Protein AF-A0A7Z9YW75-F1 (afdb_monomer_lite)

Foldseek 3Di:
DFPCVVLLVLLLFLCLQADFPPPDDPVVPPDDAGTDRQLGPDPVSNLVVSCVVVVDDVVVPPNSVVRVVSRVVSSVVSSVVQVVCRVVVNHDRDGDQDPQLVVCCCAQPDPNHVPVPDDDRGDPCVPPVDCVVPDPD

Secondary structure (DSSP, 8-state):
--S-HHHHHHHHHHHHHHSEE--S--TTSS-----EE-S-S-HHHHHHHHHHHH---TTSHHHHHHHHHHHHHHHHHHHHHHHHHHHTT------PPPHHHHHHHHHHSSTT-SS------S-GGGT----TTTS--

Radius of gyration: 17.63 Å; chains: 1; bounding box: 37×50×40 Å

pLDDT: mean 87.57, std 8.38, range [57.75, 97.12]

Sequence (137 aa):
MSKNPKKLIGELYRWHKVTSLPNIDLSLLANKVTSTVSGSVLCHVIIAKWLKKSGNRLKDSPQTLQRCSQTAASVAKKTVELLSAELENTFKTQYPFSVKTKSCFICHAGASSMKSNSTGKMNCITCHTDLSGVHAK

Structure (mmCIF, N/CA/C/O backbone):
data_AF-A0A7Z9YW75-F1
#
_entry.id   AF-A0A7Z9YW75-F1
#
loop_
_atom_site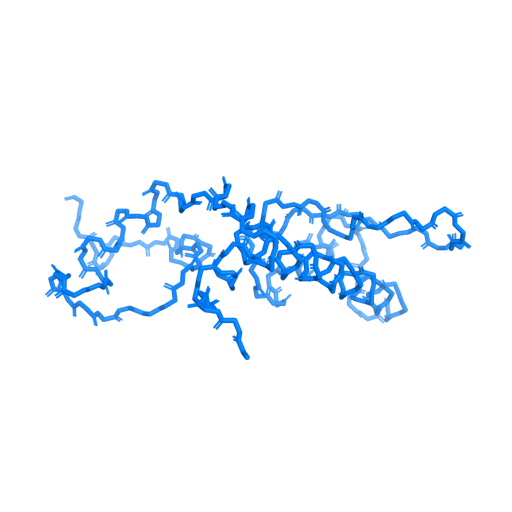.group_PDB
_atom_site.id
_atom_site.type_symbol
_atom_site.label_atom_id
_atom_site.label_alt_id
_atom_site.label_comp_id
_atom_site.label_asym_id
_atom_site.label_entity_id
_atom_site.label_seq_id
_atom_site.pdbx_PDB_ins_code
_atom_site.Cartn_x
_atom_site.Cartn_y
_atom_site.Cartn_z
_atom_site.occupancy
_atom_site.B_iso_or_equiv
_atom_site.auth_seq_id
_atom_site.auth_comp_id
_atom_site.auth_asym_id
_atom_site.auth_atom_id
_atom_site.pdbx_PDB_model_num
ATOM 1 N N . MET A 1 1 ? -6.205 5.603 21.259 1.00 67.38 1 MET A N 1
ATOM 2 C CA . MET A 1 1 ? -5.528 4.821 20.192 1.00 67.38 1 MET A CA 1
ATOM 3 C C . MET A 1 1 ? -6.471 3.727 19.700 1.00 67.38 1 MET A C 1
ATOM 5 O O . MET A 1 1 ? -7.299 3.287 20.488 1.00 67.38 1 MET A O 1
ATOM 9 N N . SER A 1 2 ? -6.373 3.329 18.424 1.00 83.50 2 SER A N 1
ATOM 10 C CA . SER A 1 2 ? -7.177 2.246 17.820 1.00 83.50 2 SER A CA 1
ATOM 11 C C . SER A 1 2 ? -7.141 0.964 18.660 1.0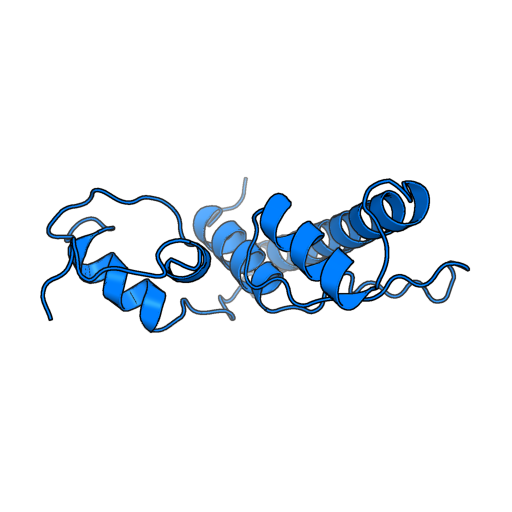0 83.50 2 SER A C 1
ATOM 13 O O . SER A 1 2 ? -6.092 0.624 19.214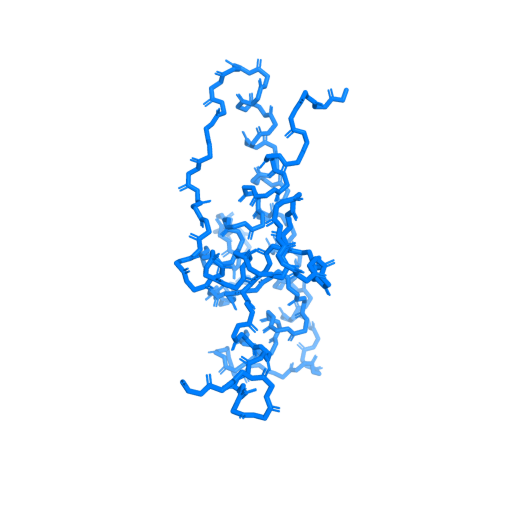 1.00 83.50 2 SER A O 1
ATOM 15 N N . LYS A 1 3 ? -8.262 0.232 18.724 1.00 86.06 3 LYS A N 1
ATOM 16 C CA . LYS A 1 3 ? -8.337 -1.074 19.404 1.00 86.06 3 LYS A CA 1
ATOM 17 C C . LYS A 1 3 ? -7.734 -2.197 18.549 1.00 86.06 3 LYS A C 1
ATOM 19 O O . LYS A 1 3 ? -7.286 -3.205 19.088 1.00 86.06 3 LYS A O 1
ATOM 24 N N . ASN A 1 4 ? -7.675 -2.034 17.223 1.00 88.31 4 ASN A N 1
ATOM 25 C CA . ASN A 1 4 ? -7.156 -3.028 16.281 1.00 88.31 4 ASN A CA 1
ATOM 26 C C . ASN A 1 4 ? -6.134 -2.453 15.270 1.00 88.31 4 ASN A C 1
ATOM 28 O O . ASN A 1 4 ? -6.259 -2.703 14.062 1.00 88.31 4 ASN A O 1
ATOM 32 N N . PRO A 1 5 ? -5.047 -1.784 15.705 1.00 91.25 5 PRO A N 1
ATOM 33 C CA . PRO A 1 5 ? -4.139 -1.068 14.801 1.00 91.25 5 PRO A CA 1
ATOM 34 C C . PRO A 1 5 ? -3.512 -1.987 13.741 1.00 91.25 5 PRO A C 1
ATOM 36 O O . PRO A 1 5 ? -3.410 -1.632 12.569 1.00 91.25 5 PRO A O 1
ATOM 39 N N . LYS A 1 6 ? -3.171 -3.231 14.110 1.00 90.56 6 LYS A N 1
ATOM 40 C CA . LYS A 1 6 ? -2.607 -4.225 13.178 1.00 90.56 6 LYS A CA 1
ATOM 41 C C . LYS A 1 6 ? -3.572 -4.602 12.045 1.00 90.56 6 LYS A C 1
ATOM 43 O O . LYS A 1 6 ? -3.110 -4.926 10.948 1.00 90.56 6 LYS A O 1
ATOM 48 N N . LYS A 1 7 ? -4.887 -4.611 12.302 1.00 91.81 7 LYS A N 1
ATOM 49 C CA . LYS A 1 7 ? -5.901 -4.933 11.284 1.00 91.81 7 LYS A CA 1
ATOM 50 C C . LYS A 1 7 ? -6.102 -3.750 10.341 1.00 91.81 7 LYS A C 1
ATOM 52 O O . LYS A 1 7 ? -6.067 -3.971 9.135 1.00 91.81 7 LYS A O 1
ATOM 57 N N . LEU A 1 8 ? -6.198 -2.529 10.873 1.00 94.69 8 LEU A N 1
ATOM 58 C CA . LEU A 1 8 ? -6.324 -1.302 10.076 1.00 94.69 8 LEU A CA 1
ATOM 59 C C . LEU A 1 8 ? -5.122 -1.088 9.149 1.00 94.69 8 LEU A C 1
ATOM 61 O O . LEU A 1 8 ? -5.298 -0.915 7.947 1.00 94.69 8 LEU A O 1
ATOM 65 N N . ILE A 1 9 ? -3.897 -1.192 9.678 1.00 93.31 9 ILE A N 1
ATOM 66 C CA . ILE A 1 9 ? -2.665 -1.072 8.878 1.00 93.31 9 ILE A CA 1
ATOM 67 C C . ILE A 1 9 ? -2.635 -2.142 7.782 1.00 93.31 9 ILE A C 1
ATOM 69 O O . ILE A 1 9 ? -2.329 -1.860 6.624 1.00 93.31 9 ILE A O 1
ATOM 73 N N . GLY A 1 10 ? -2.981 -3.385 8.138 1.00 92.00 10 GLY A N 1
ATOM 74 C CA . GLY A 1 10 ? -3.048 -4.483 7.179 1.00 92.00 10 GLY A CA 1
ATOM 75 C C . GLY A 1 10 ? -4.060 -4.226 6.062 1.00 92.00 10 GLY A C 1
ATOM 76 O O . GLY A 1 10 ? -3.768 -4.517 4.904 1.00 92.00 10 GLY A O 1
ATOM 77 N N . GLU A 1 11 ? -5.221 -3.674 6.402 1.00 94.88 11 GLU A N 1
ATOM 78 C CA . GLU A 1 11 ? -6.270 -3.319 5.451 1.00 94.88 11 GLU A CA 1
ATOM 79 C C . GLU A 1 11 ? -5.830 -2.199 4.508 1.00 94.88 11 GLU A C 1
ATOM 81 O O . GLU A 1 11 ? -5.886 -2.374 3.292 1.00 94.88 11 GLU A O 1
ATOM 86 N N . LEU A 1 12 ? -5.293 -1.103 5.055 1.00 95.50 12 LEU A N 1
ATOM 87 C CA . LEU A 1 12 ? -4.772 0.028 4.286 1.00 95.50 12 LEU A CA 1
ATOM 88 C C . LEU A 1 12 ? -3.698 -0.422 3.288 1.00 95.50 12 LEU A C 1
ATOM 90 O O . LEU A 1 12 ? -3.741 -0.068 2.112 1.00 95.50 12 LEU A O 1
ATOM 94 N N . TYR A 1 13 ? -2.750 -1.251 3.730 1.00 93.69 13 TYR A N 1
ATOM 95 C CA . TYR A 1 13 ? -1.670 -1.737 2.870 1.00 93.69 13 TYR A CA 1
ATOM 96 C C . TYR A 1 13 ? -2.181 -2.675 1.780 1.00 93.69 13 TYR A C 1
ATOM 98 O O . TYR A 1 13 ? -1.644 -2.696 0.673 1.00 93.69 13 TYR A O 1
ATOM 106 N N . ARG A 1 14 ? -3.204 -3.485 2.067 1.00 92.00 14 ARG A N 1
ATOM 107 C CA . ARG A 1 14 ? -3.784 -4.381 1.063 1.00 92.00 14 ARG A CA 1
ATOM 108 C C . ARG A 1 14 ? -4.622 -3.617 0.045 1.00 92.00 14 ARG A C 1
ATOM 110 O O . ARG A 1 14 ? -4.408 -3.842 -1.144 1.00 92.00 14 ARG A O 1
ATOM 117 N N . TRP A 1 15 ? -5.427 -2.655 0.489 1.00 95.06 15 TRP A N 1
ATOM 118 C CA . TRP A 1 15 ? -6.114 -1.691 -0.369 1.00 95.06 15 TRP A CA 1
ATOM 119 C C . TRP A 1 15 ? -5.136 -0.951 -1.294 1.00 95.06 15 TRP A C 1
ATOM 121 O O . TRP A 1 15 ? -5.322 -0.949 -2.510 1.00 95.06 15 TRP A O 1
ATOM 131 N N . HIS A 1 16 ? -4.046 -0.398 -0.747 1.00 94.94 16 HIS A N 1
ATOM 132 C CA . HIS A 1 16 ? -3.063 0.379 -1.511 1.00 94.94 16 HIS A CA 1
ATOM 133 C C . HIS A 1 16 ? -2.437 -0.435 -2.654 1.00 94.94 16 HIS A C 1
ATOM 135 O O . HIS A 1 16 ? -2.174 0.089 -3.733 1.00 94.94 16 HIS A O 1
ATOM 141 N N . LYS A 1 17 ? -2.176 -1.730 -2.439 1.00 92.12 17 LYS A N 1
ATOM 142 C CA . LYS A 1 17 ? -1.551 -2.593 -3.456 1.00 92.12 17 LYS A CA 1
ATOM 143 C C . LYS A 1 17 ? -2.445 -2.832 -4.671 1.00 92.12 17 LYS A C 1
ATOM 145 O O . LYS A 1 17 ? -1.908 -3.014 -5.761 1.00 92.12 17 LYS A O 1
ATOM 150 N N . VAL A 1 18 ? -3.761 -2.908 -4.474 1.00 92.25 18 VAL A N 1
ATOM 151 C CA . VAL A 1 18 ? -4.719 -3.332 -5.513 1.00 92.25 18 VAL A CA 1
ATOM 152 C C . VAL A 1 18 ? -5.499 -2.171 -6.123 1.00 92.25 18 VAL A C 1
ATOM 154 O O . VAL A 1 18 ? -6.069 -2.318 -7.198 1.00 92.25 18 VAL A O 1
ATOM 157 N N . THR A 1 19 ? -5.502 -1.015 -5.465 1.00 95.31 19 THR A N 1
ATOM 158 C CA . THR A 1 19 ? -6.212 0.178 -5.932 1.00 95.31 19 THR A CA 1
ATOM 159 C C . THR A 1 19 ? -5.379 0.934 -6.962 1.00 95.31 19 THR A C 1
ATOM 161 O O . THR A 1 19 ? -4.161 1.062 -6.829 1.00 95.31 19 THR A O 1
ATOM 164 N N . SER A 1 20 ? -6.035 1.453 -8.000 1.00 95.44 20 SER A N 1
ATOM 165 C CA . SER A 1 20 ? -5.401 2.364 -8.956 1.00 95.44 20 SER A CA 1
ATOM 166 C C . SER A 1 20 ? -5.247 3.736 -8.303 1.00 95.44 20 SER A C 1
ATOM 168 O O . SER A 1 20 ? -6.247 4.405 -8.076 1.00 95.44 20 SER A O 1
ATOM 170 N N . LEU A 1 21 ? -4.018 4.138 -7.965 1.00 94.69 21 LEU A N 1
ATOM 171 C CA . LEU A 1 21 ? -3.735 5.383 -7.239 1.00 94.69 21 LEU A CA 1
ATOM 172 C C . LEU A 1 21 ? -2.943 6.385 -8.096 1.00 94.69 21 LEU A C 1
ATOM 174 O O . LEU A 1 21 ? -2.086 5.945 -8.875 1.00 94.69 21 LEU A O 1
ATOM 178 N N . PRO A 1 22 ? -3.152 7.708 -7.923 1.00 93.19 22 PRO A N 1
ATOM 179 C CA . PRO A 1 22 ? -4.107 8.348 -6.998 1.00 93.19 22 PRO A CA 1
ATOM 180 C C . PRO A 1 22 ? -5.578 8.154 -7.418 1.00 93.19 22 PRO A C 1
ATOM 182 O O . PRO A 1 22 ? -5.855 7.997 -8.605 1.00 93.19 22 PRO A O 1
ATOM 185 N N . ASN A 1 23 ? -6.508 8.127 -6.455 1.00 91.69 23 ASN A N 1
ATOM 186 C CA . ASN A 1 23 ? -7.949 7.898 -6.688 1.00 91.69 23 ASN A CA 1
ATOM 187 C C . ASN A 1 23 ? -8.851 8.947 -6.017 1.00 91.69 23 ASN A C 1
ATOM 189 O O . ASN A 1 23 ? -9.985 8.663 -5.632 1.00 91.69 23 ASN A O 1
ATOM 193 N N . ILE A 1 24 ? -8.321 10.149 -5.845 1.00 85.62 24 ILE A N 1
ATOM 194 C CA . ILE A 1 24 ? -9.072 11.301 -5.362 1.00 85.62 24 ILE A CA 1
ATOM 195 C C . ILE A 1 24 ? -9.651 12.064 -6.549 1.00 85.62 24 ILE A C 1
ATOM 197 O O . ILE A 1 24 ? -9.011 12.159 -7.598 1.00 85.62 24 ILE A O 1
ATOM 201 N N . ASP A 1 25 ? -10.866 12.582 -6.379 1.00 77.38 25 ASP A N 1
ATOM 202 C CA . ASP A 1 25 ? -11.443 13.502 -7.349 1.00 77.38 25 ASP A CA 1
ATOM 203 C C . ASP A 1 25 ? -10.660 14.812 -7.289 1.00 77.38 25 ASP A C 1
ATOM 205 O O . ASP A 1 25 ? -10.556 15.463 -6.250 1.00 77.38 25 ASP A O 1
ATOM 209 N N . LEU A 1 26 ? -10.044 15.134 -8.417 1.00 71.12 26 LEU A N 1
ATOM 210 C CA . LEU A 1 26 ? -9.214 16.308 -8.618 1.00 71.12 26 LEU A CA 1
ATOM 211 C C . LEU A 1 26 ? -9.664 17.044 -9.871 1.00 71.12 26 LEU A C 1
ATOM 213 O O . LEU A 1 26 ? -8.850 17.668 -10.540 1.00 71.12 26 LEU A O 1
ATOM 217 N N . SER A 1 27 ? -10.948 16.947 -10.215 1.00 66.31 27 SER A N 1
ATOM 218 C CA . SER A 1 27 ? -11.568 17.715 -11.298 1.00 66.31 27 SER A CA 1
ATOM 219 C C . SER A 1 27 ? -11.269 19.218 -11.205 1.00 66.31 27 SER A C 1
ATOM 221 O O . SER A 1 27 ? -11.179 19.882 -12.232 1.00 66.31 27 SER A O 1
ATOM 223 N N . LEU A 1 28 ? -11.019 19.724 -9.993 1.00 66.00 28 LEU A N 1
ATOM 224 C CA . LEU A 1 28 ? -10.603 21.101 -9.714 1.00 66.00 28 LEU A CA 1
ATOM 225 C C . LEU A 1 28 ? -9.101 21.382 -9.933 1.00 66.00 28 LEU A C 1
ATOM 227 O O . LEU A 1 28 ? -8.697 22.541 -9.944 1.00 66.00 28 LEU A O 1
ATOM 231 N N . LEU A 1 29 ? -8.252 20.360 -10.093 1.00 68.56 29 LEU A N 1
ATOM 232 C CA . LEU A 1 29 ? -6.827 20.530 -10.385 1.00 68.56 29 LEU A CA 1
ATOM 233 C C . LEU A 1 29 ? -6.580 20.436 -11.893 1.00 68.56 29 LEU A C 1
ATOM 235 O O . LEU A 1 29 ? -6.901 19.435 -12.530 1.00 68.56 29 LEU A O 1
ATOM 239 N N . ALA A 1 30 ? -5.915 21.450 -12.448 1.00 64.69 30 ALA A N 1
ATOM 240 C CA . ALA A 1 30 ? -5.597 21.528 -13.876 1.00 64.69 30 ALA A CA 1
ATOM 241 C C . ALA A 1 30 ? -4.756 20.339 -14.386 1.00 64.69 30 ALA A C 1
ATOM 243 O O . ALA A 1 30 ? -4.891 19.905 -15.528 1.00 64.69 30 ALA A O 1
ATOM 244 N N . ASN A 1 31 ? -3.906 19.775 -13.525 1.00 68.31 31 ASN A N 1
ATOM 245 C CA . ASN A 1 31 ? -2.936 18.758 -13.909 1.00 68.31 31 ASN A CA 1
ATOM 246 C C . ASN A 1 31 ? -3.411 17.362 -13.487 1.00 68.31 31 ASN A C 1
ATOM 248 O O . ASN A 1 31 ? -3.298 16.971 -12.322 1.00 6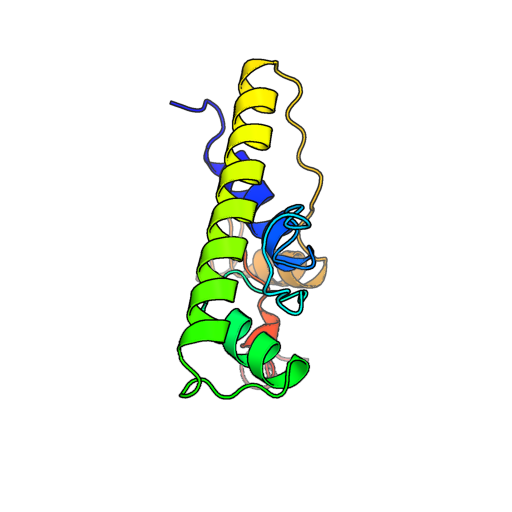8.31 31 ASN A O 1
ATOM 252 N N . LYS A 1 32 ? -3.915 16.580 -14.444 1.00 74.00 32 LYS A N 1
ATOM 253 C CA . LYS A 1 32 ? -4.271 15.174 -14.215 1.00 74.00 32 LYS A CA 1
ATOM 254 C C . LYS A 1 32 ? -3.014 14.305 -14.195 1.00 74.00 32 LYS A C 1
ATOM 256 O O . LYS A 1 32 ? -2.127 14.451 -15.030 1.00 74.00 32 LYS A O 1
ATOM 261 N N . VAL A 1 33 ? -2.954 13.370 -13.252 1.00 85.81 33 VAL A N 1
ATOM 262 C CA . VAL A 1 33 ? -1.863 12.398 -13.128 1.00 85.81 33 VAL A CA 1
ATOM 263 C C . VAL A 1 33 ? -2.387 11.011 -13.481 1.00 85.81 33 VAL A C 1
ATOM 265 O O . VAL A 1 33 ? -3.455 10.609 -13.027 1.00 85.81 33 VAL A O 1
ATOM 268 N N . THR A 1 34 ? -1.612 10.244 -14.247 1.00 88.56 34 THR A N 1
ATOM 269 C CA . THR A 1 34 ? -1.941 8.850 -14.566 1.00 88.56 34 THR A CA 1
ATOM 270 C C . THR A 1 34 ? -1.994 7.989 -13.305 1.00 88.56 34 THR A C 1
ATOM 272 O O . THR A 1 34 ? -0.985 7.839 -12.612 1.00 88.56 34 THR A O 1
ATOM 275 N N . SER A 1 35 ? -3.138 7.355 -13.043 1.00 91.44 35 SER A N 1
ATOM 276 C CA . SER A 1 35 ? -3.288 6.405 -1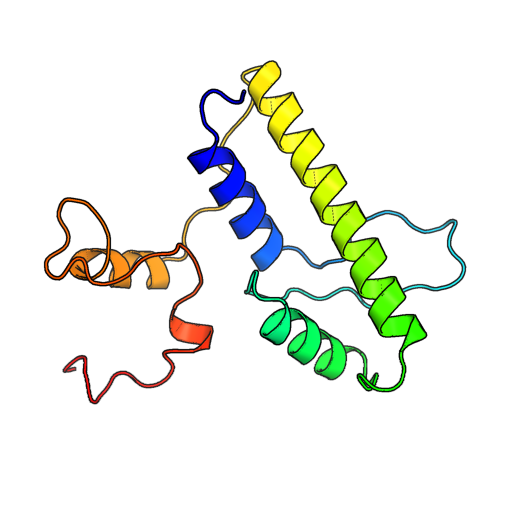1.937 1.00 91.44 35 SER A CA 1
ATOM 277 C C . SER A 1 35 ? -2.783 5.008 -12.299 1.00 91.44 35 SER A C 1
ATOM 279 O O . SER A 1 35 ? -2.901 4.532 -13.438 1.00 91.44 35 SER A O 1
ATOM 281 N N . THR A 1 36 ? -2.211 4.317 -11.314 1.00 94.50 36 THR A N 1
ATOM 282 C CA . THR A 1 36 ? -1.602 2.994 -11.504 1.00 94.50 36 THR A CA 1
ATOM 283 C C . THR A 1 36 ? -1.842 2.079 -10.316 1.00 94.50 36 THR A C 1
ATOM 285 O O . THR A 1 36 ? -1.721 2.511 -9.171 1.00 94.50 36 THR A O 1
ATOM 288 N N . VAL A 1 37 ? -2.092 0.797 -10.588 1.00 94.81 37 VAL A N 1
ATOM 289 C CA . VAL A 1 37 ? -2.060 -0.266 -9.576 1.00 94.81 37 VAL A CA 1
ATOM 290 C C . VAL A 1 37 ? -0.606 -0.690 -9.375 1.00 94.81 37 VAL A C 1
ATOM 292 O O . VAL A 1 37 ? 0.049 -1.158 -10.308 1.00 94.81 37 VAL A O 1
ATOM 295 N N . SER A 1 38 ? -0.071 -0.518 -8.167 1.00 90.12 38 SER A N 1
ATOM 296 C CA . SER A 1 38 ? 1.351 -0.768 -7.901 1.00 90.12 38 SER A CA 1
ATOM 297 C C . SER A 1 38 ? 1.666 -2.225 -7.560 1.00 90.12 38 SER A C 1
ATOM 299 O O . SER A 1 38 ? 2.792 -2.682 -7.770 1.00 90.12 38 SER A O 1
ATOM 301 N N . GLY A 1 39 ? 0.721 -2.972 -6.983 1.00 90.69 39 GLY A N 1
ATOM 302 C CA . GLY A 1 39 ? 0.968 -4.302 -6.413 1.00 90.69 39 GLY A CA 1
ATOM 303 C C . GLY A 1 39 ? 1.948 -4.313 -5.227 1.00 90.69 39 GLY A C 1
ATOM 304 O O . GLY A 1 39 ? 2.322 -5.384 -4.753 1.00 90.69 39 GLY A O 1
ATOM 305 N N . SER A 1 40 ? 2.381 -3.142 -4.748 1.00 91.81 40 SER A N 1
ATOM 306 C CA . SER A 1 40 ? 3.362 -2.975 -3.672 1.00 91.81 40 SER A CA 1
ATOM 307 C C . SER A 1 40 ? 3.073 -1.715 -2.852 1.00 91.81 40 SER A C 1
ATOM 309 O O . SER A 1 40 ? 2.512 -0.747 -3.362 1.00 91.81 40 SER A O 1
ATOM 311 N N . VAL A 1 41 ? 3.475 -1.726 -1.583 1.00 92.19 41 VAL A N 1
ATOM 312 C CA . VAL A 1 41 ? 3.485 -0.534 -0.714 1.00 92.19 41 VAL A CA 1
ATOM 313 C C . VAL A 1 41 ? 4.848 0.166 -0.706 1.00 92.19 41 VAL A C 1
ATOM 315 O O . VAL A 1 41 ? 4.994 1.228 -0.115 1.00 92.19 41 VAL A O 1
ATOM 318 N N . LEU A 1 42 ? 5.853 -0.413 -1.369 1.00 93.50 42 LEU A N 1
ATOM 319 C CA . LEU A 1 42 ? 7.206 0.133 -1.413 1.00 93.50 42 LEU A CA 1
ATOM 320 C C . LEU A 1 42 ? 7.320 1.210 -2.492 1.00 93.50 42 LEU A C 1
ATOM 322 O O . LEU A 1 42 ? 7.055 0.942 -3.668 1.00 93.50 42 LEU A O 1
ATOM 326 N N . CYS A 1 43 ? 7.764 2.407 -2.097 1.00 92.94 43 CYS A N 1
ATOM 327 C CA . CYS A 1 43 ? 7.857 3.576 -2.976 1.00 92.94 43 CYS A CA 1
ATOM 328 C C . CYS A 1 43 ? 8.681 3.298 -4.245 1.00 92.94 43 CYS A C 1
ATOM 330 O O . CYS A 1 43 ? 8.235 3.620 -5.344 1.00 92.94 43 CYS A O 1
ATOM 332 N N . HIS A 1 44 ? 9.815 2.599 -4.120 1.00 91.88 44 HIS A N 1
ATOM 333 C CA . HIS A 1 44 ? 10.668 2.266 -5.266 1.00 91.88 44 HIS A CA 1
ATOM 334 C C . HIS A 1 44 ? 9.926 1.446 -6.345 1.00 91.88 44 HIS A C 1
ATOM 336 O O . HIS A 1 44 ? 10.041 1.748 -7.530 1.00 91.88 44 HIS A O 1
ATOM 342 N N . VAL A 1 45 ? 9.100 0.459 -5.957 1.00 93.44 45 VAL A N 1
ATOM 343 C CA . VAL A 1 45 ? 8.293 -0.340 -6.904 1.00 93.44 45 VAL A CA 1
ATOM 344 C C . VAL A 1 45 ? 7.167 0.501 -7.495 1.00 93.44 45 VAL A C 1
ATOM 346 O O . VAL A 1 45 ? 6.890 0.417 -8.691 1.00 93.44 45 VAL A O 1
ATOM 349 N N . ILE A 1 46 ? 6.497 1.286 -6.647 1.00 93.81 46 ILE A N 1
ATOM 350 C CA . ILE A 1 46 ? 5.359 2.121 -7.036 1.00 93.81 46 ILE A CA 1
ATOM 351 C C . ILE A 1 46 ? 5.783 3.120 -8.117 1.00 93.81 46 ILE A C 1
ATOM 353 O O . ILE A 1 46 ? 5.158 3.174 -9.175 1.00 93.81 46 ILE A O 1
ATOM 357 N N . ILE A 1 47 ? 6.854 3.877 -7.870 1.00 92.81 47 ILE A N 1
ATOM 358 C CA . ILE A 1 47 ? 7.340 4.907 -8.790 1.00 92.81 47 ILE A CA 1
ATOM 359 C C . ILE A 1 47 ? 7.879 4.285 -10.074 1.00 92.81 47 ILE A C 1
ATOM 361 O O . ILE A 1 47 ? 7.511 4.744 -11.149 1.00 92.81 47 ILE A O 1
ATOM 365 N N . ALA A 1 48 ? 8.654 3.199 -9.998 1.00 92.50 48 ALA A N 1
ATOM 366 C CA . ALA A 1 48 ? 9.155 2.524 -11.196 1.00 92.50 48 ALA A CA 1
ATOM 367 C C . ALA A 1 48 ? 8.017 2.061 -12.127 1.00 92.50 48 ALA A C 1
ATOM 369 O O . ALA A 1 48 ? 8.064 2.288 -13.337 1.00 92.50 48 ALA A O 1
ATOM 370 N N . LYS A 1 49 ? 6.955 1.461 -11.570 1.00 93.50 49 LYS A N 1
ATOM 371 C CA . LYS A 1 49 ? 5.774 1.054 -12.350 1.00 93.50 49 LYS A CA 1
ATOM 372 C C . LYS A 1 49 ? 5.007 2.245 -12.908 1.00 93.50 49 LYS A C 1
ATOM 374 O O . LYS A 1 49 ? 4.528 2.177 -14.039 1.00 93.50 49 LYS A O 1
ATOM 379 N N . TRP A 1 50 ? 4.889 3.315 -12.126 1.00 94.12 50 TRP A N 1
ATOM 380 C CA . TRP A 1 50 ? 4.228 4.531 -12.571 1.00 94.12 50 TRP A CA 1
ATOM 381 C C . TRP A 1 50 ? 4.968 5.175 -13.743 1.00 94.12 50 TRP A C 1
ATOM 383 O O . TRP A 1 50 ? 4.339 5.404 -14.767 1.00 94.12 50 TRP A O 1
ATOM 393 N N . LEU A 1 51 ? 6.286 5.374 -13.635 1.00 92.81 51 LEU A N 1
ATOM 394 C CA . LEU A 1 51 ? 7.129 5.922 -14.705 1.00 92.81 51 LEU A CA 1
ATOM 395 C C . LEU A 1 51 ? 7.021 5.083 -15.984 1.00 92.81 51 LEU A C 1
ATOM 397 O O . LEU A 1 51 ? 6.799 5.623 -17.064 1.00 92.81 51 LEU A O 1
ATOM 401 N N . LYS A 1 52 ? 7.077 3.748 -15.859 1.00 92.56 52 LYS A N 1
ATOM 402 C CA . LYS A 1 52 ? 6.900 2.837 -17.000 1.00 92.56 52 LYS A CA 1
ATOM 403 C C . LYS A 1 52 ? 5.541 3.014 -17.689 1.00 92.56 52 LYS A C 1
ATOM 405 O O . LYS A 1 52 ? 5.473 2.913 -18.908 1.00 92.56 52 LYS A O 1
ATOM 410 N N . LYS A 1 53 ? 4.463 3.238 -16.930 1.00 91.94 53 LYS A N 1
ATOM 411 C CA . LYS A 1 53 ? 3.107 3.394 -17.484 1.00 91.94 53 LYS A CA 1
ATOM 412 C C . LYS A 1 53 ? 2.824 4.811 -17.993 1.00 91.94 53 LYS A C 1
ATOM 414 O O . LYS A 1 53 ? 2.060 4.958 -18.938 1.00 91.94 53 LYS A O 1
ATOM 419 N N . SER A 1 54 ? 3.376 5.841 -17.359 1.00 89.44 54 SER A N 1
ATOM 420 C CA . SER A 1 54 ? 3.130 7.239 -17.727 1.00 89.44 54 SER A CA 1
ATOM 421 C C . SER A 1 54 ? 4.035 7.738 -18.852 1.00 89.44 54 SER A C 1
ATOM 423 O O . SER A 1 54 ? 3.697 8.730 -19.482 1.00 89.44 54 SER A O 1
ATOM 425 N N . GLY A 1 55 ? 5.177 7.082 -19.091 1.00 88.62 55 GLY A N 1
ATOM 426 C CA . GLY A 1 55 ? 6.204 7.560 -20.022 1.00 88.62 55 GLY A CA 1
ATOM 427 C C . GLY A 1 55 ? 7.053 8.710 -19.464 1.00 88.62 55 GLY A C 1
ATOM 428 O O . GLY A 1 55 ? 7.998 9.143 -20.120 1.00 88.62 55 GLY A O 1
ATOM 429 N N . ASN A 1 56 ? 6.757 9.175 -18.245 1.00 86.94 56 ASN A N 1
ATOM 430 C CA . ASN A 1 56 ? 7.520 10.221 -17.572 1.00 86.94 56 ASN A CA 1
ATOM 431 C C . ASN A 1 56 ? 8.886 9.700 -17.115 1.00 86.94 56 ASN A C 1
ATOM 433 O O . ASN A 1 56 ? 9.063 8.506 -16.847 1.00 86.94 56 ASN A O 1
ATOM 437 N N . ARG A 1 57 ? 9.851 10.606 -16.943 1.00 85.69 57 ARG A N 1
ATOM 438 C CA . ARG A 1 57 ? 11.142 10.290 -16.325 1.00 85.69 57 ARG A CA 1
ATOM 439 C C . ARG A 1 57 ? 11.186 10.851 -14.912 1.00 85.69 57 ARG A C 1
ATOM 441 O O . ARG A 1 57 ? 10.592 11.875 -14.613 1.00 85.69 57 ARG A O 1
ATOM 448 N N . LEU A 1 58 ? 11.945 10.198 -14.031 1.00 81.06 58 LEU A N 1
ATOM 449 C CA . LEU A 1 58 ? 12.078 10.648 -12.639 1.00 81.06 58 LEU A CA 1
ATOM 450 C C . LEU A 1 58 ? 12.648 12.076 -12.538 1.00 81.06 58 LEU A C 1
ATOM 452 O O . LEU A 1 58 ? 12.285 12.829 -11.641 1.00 81.06 58 LEU A O 1
ATOM 456 N N . LYS A 1 59 ? 13.520 12.433 -13.489 1.00 71.06 59 LYS A N 1
ATOM 457 C CA . LYS A 1 59 ? 14.116 13.765 -13.643 1.00 71.06 59 LYS A CA 1
ATOM 458 C C . LYS A 1 59 ? 13.109 14.854 -14.050 1.00 71.06 59 LYS A C 1
ATOM 460 O O . LYS A 1 59 ? 13.388 16.026 -13.823 1.00 71.06 59 LYS A O 1
ATOM 465 N N . ASP A 1 60 ? 11.923 14.476 -14.530 1.00 61.03 60 ASP A N 1
ATOM 466 C CA . ASP A 1 60 ? 10.799 15.380 -14.803 1.00 61.03 60 ASP A CA 1
ATOM 467 C C . ASP A 1 60 ? 10.005 15.583 -13.491 1.00 61.03 60 ASP A C 1
ATOM 469 O O . ASP A 1 60 ? 8.927 15.029 -13.251 1.00 61.03 60 ASP A O 1
ATOM 473 N N . SER A 1 61 ? 10.649 16.303 -12.567 1.00 68.12 61 SER A N 1
ATOM 474 C CA . SER A 1 61 ? 10.333 16.377 -11.130 1.00 68.12 61 SER A CA 1
ATOM 475 C C . SER A 1 61 ? 8.887 16.785 -10.763 1.00 68.12 61 SER A C 1
ATOM 477 O O . SER A 1 61 ? 8.326 16.169 -9.844 1.00 68.12 61 SER A O 1
ATOM 479 N N . PRO A 1 62 ? 8.227 17.741 -11.454 1.00 83.25 62 PRO A N 1
ATOM 480 C CA . PRO A 1 62 ? 6.932 18.262 -11.011 1.00 83.25 62 PRO A CA 1
ATOM 481 C C . PRO A 1 62 ? 5.799 17.233 -11.061 1.00 83.25 62 PRO A C 1
ATOM 483 O O . PRO A 1 62 ? 5.023 17.116 -10.114 1.00 83.25 62 PRO A O 1
ATOM 486 N N . GLN A 1 63 ? 5.718 16.437 -12.128 1.00 84.25 63 GLN A N 1
ATOM 487 C CA . GLN A 1 63 ? 4.652 15.449 -12.318 1.00 84.25 63 GLN A CA 1
ATOM 488 C C . GLN A 1 63 ? 4.793 14.292 -11.326 1.00 84.25 63 GLN A C 1
ATOM 490 O O . GLN A 1 63 ? 3.797 13.799 -10.792 1.00 84.25 63 GLN A O 1
ATOM 495 N N . THR A 1 64 ? 6.032 13.878 -11.043 1.00 87.00 64 THR A N 1
ATOM 496 C CA . THR A 1 64 ? 6.315 12.851 -10.034 1.00 87.00 64 THR A CA 1
ATOM 497 C C . THR A 1 64 ? 5.938 13.343 -8.638 1.00 87.00 64 THR A C 1
ATOM 499 O O . THR A 1 64 ? 5.255 12.628 -7.901 1.00 87.00 64 THR A O 1
ATOM 502 N N . LEU A 1 65 ? 6.333 14.571 -8.280 1.00 87.38 65 LEU A N 1
ATOM 503 C CA . LEU A 1 65 ? 5.986 15.170 -6.993 1.00 87.38 65 LEU A CA 1
ATOM 504 C C . LEU A 1 65 ? 4.470 15.297 -6.843 1.00 87.38 65 LEU A C 1
ATOM 506 O O . LEU A 1 65 ? 3.905 14.838 -5.853 1.00 87.38 65 LEU A O 1
ATOM 510 N N . GLN A 1 66 ? 3.800 15.823 -7.866 1.00 88.06 66 GLN A N 1
ATOM 511 C CA . GLN A 1 66 ? 2.352 15.954 -7.882 1.00 88.06 66 GLN A CA 1
ATOM 512 C C . GLN A 1 66 ? 1.656 14.598 -7.705 1.00 88.06 66 GLN A C 1
ATOM 514 O O . GLN A 1 66 ? 0.751 14.463 -6.880 1.00 88.06 66 GLN A O 1
ATOM 519 N N . ARG A 1 67 ? 2.110 13.561 -8.418 1.00 90.81 67 ARG A N 1
ATOM 520 C CA . ARG A 1 67 ? 1.603 12.193 -8.264 1.00 90.81 67 ARG A CA 1
ATOM 521 C C . ARG A 1 67 ? 1.741 11.682 -6.833 1.00 90.81 67 ARG A C 1
ATOM 523 O O . ARG A 1 67 ? 0.813 11.058 -6.308 1.00 90.81 67 ARG A O 1
ATOM 530 N N . CYS A 1 68 ? 2.896 11.907 -6.209 1.00 91.69 68 CYS A N 1
ATOM 531 C CA . CYS A 1 68 ? 3.151 11.516 -4.826 1.00 91.69 68 CYS A CA 1
ATOM 532 C C . CYS A 1 68 ? 2.222 12.250 -3.857 1.00 91.69 68 CYS A C 1
ATOM 534 O O . CYS A 1 68 ? 1.600 11.590 -3.028 1.00 91.69 68 CYS A O 1
ATOM 536 N N . SER A 1 69 ? 2.042 13.562 -4.020 1.00 90.81 69 SER A N 1
ATOM 537 C CA . SER A 1 69 ? 1.126 14.364 -3.201 1.00 90.81 69 SER A CA 1
ATOM 538 C C . SER A 1 69 ? -0.320 13.874 -3.307 1.00 90.81 69 SER A C 1
ATOM 540 O O . SER A 1 69 ? -0.985 13.656 -2.296 1.00 90.81 69 SER A O 1
ATOM 542 N N . GLN A 1 70 ? -0.800 13.597 -4.521 1.00 91.44 70 GLN A N 1
ATOM 543 C CA . GLN A 1 70 ? -2.153 13.072 -4.734 1.00 91.44 70 GLN A CA 1
ATOM 544 C C . GLN A 1 70 ? -2.325 11.648 -4.177 1.00 91.44 70 GLN A C 1
ATOM 546 O O . GLN A 1 70 ? -3.389 11.285 -3.665 1.00 91.44 70 GLN A 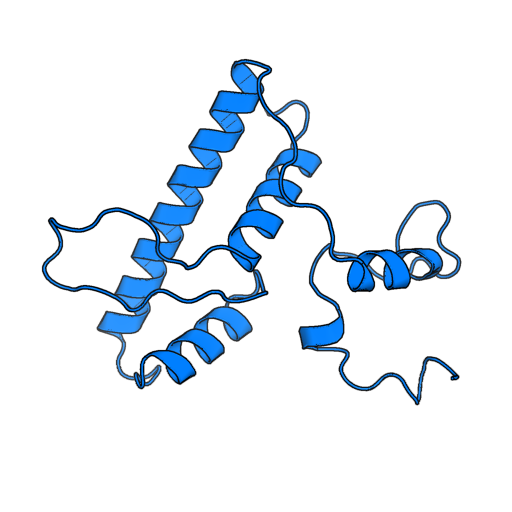O 1
ATOM 551 N N . THR A 1 71 ? -1.272 10.828 -4.245 1.00 93.44 71 THR A N 1
ATOM 552 C CA . THR A 1 71 ? -1.270 9.491 -3.634 1.00 93.44 71 THR A CA 1
ATOM 553 C C . THR A 1 71 ? -1.324 9.599 -2.111 1.00 93.44 71 THR A C 1
ATOM 555 O O . THR A 1 71 ? -2.100 8.882 -1.486 1.00 93.44 71 THR A O 1
ATOM 558 N N . ALA A 1 72 ? -0.564 10.520 -1.511 1.00 94.25 72 ALA A N 1
ATOM 559 C CA . ALA A 1 72 ? -0.594 10.775 -0.073 1.00 94.25 72 ALA A CA 1
ATOM 560 C C . ALA A 1 72 ? -1.994 11.202 0.392 1.00 94.25 72 ALA A C 1
ATOM 562 O O . ALA A 1 72 ? -2.514 10.640 1.352 1.00 94.25 72 ALA A O 1
ATOM 563 N N . ALA A 1 73 ? -2.650 12.103 -0.342 1.00 93.38 73 ALA A N 1
ATOM 564 C CA . ALA A 1 73 ? -4.031 12.497 -0.071 1.00 93.38 73 ALA A CA 1
ATOM 565 C C . ALA A 1 73 ? -5.023 11.321 -0.195 1.00 93.38 73 ALA A C 1
ATOM 567 O O . ALA A 1 73 ? -5.892 11.155 0.661 1.00 93.38 73 ALA A O 1
ATOM 568 N N . SER A 1 74 ? -4.850 10.441 -1.190 1.00 94.94 74 SER A N 1
ATOM 569 C CA . SER A 1 74 ? -5.649 9.209 -1.319 1.00 94.94 74 SER A CA 1
ATOM 570 C C . SER A 1 74 ? -5.493 8.290 -0.097 1.00 94.94 74 SER A C 1
ATOM 572 O O . SER A 1 74 ? -6.472 7.753 0.423 1.00 94.94 74 SER A O 1
ATOM 574 N N . VAL A 1 75 ? -4.259 8.125 0.392 1.00 96.75 75 VAL A N 1
ATOM 575 C CA . VAL A 1 75 ? -3.946 7.307 1.576 1.00 96.75 75 VAL A CA 1
ATOM 576 C C . VAL A 1 75 ? -4.489 7.943 2.854 1.00 96.75 75 VAL A C 1
ATOM 578 O O . VAL A 1 75 ? -5.044 7.230 3.689 1.00 96.75 75 VAL A O 1
ATOM 581 N N . ALA A 1 76 ? -4.379 9.264 3.002 1.00 96.81 76 ALA A N 1
ATOM 582 C CA . ALA A 1 76 ? -4.940 9.999 4.131 1.00 96.81 76 ALA A CA 1
ATOM 583 C C . ALA A 1 76 ? -6.463 9.827 4.196 1.00 96.81 76 ALA A C 1
ATOM 585 O O . ALA A 1 76 ? -6.979 9.392 5.225 1.00 96.81 76 ALA A O 1
ATOM 586 N N . LYS A 1 77 ? -7.165 10.041 3.072 1.00 96.19 77 LYS A N 1
ATOM 587 C CA . LYS A 1 77 ? -8.610 9.797 2.962 1.00 96.19 77 LYS A CA 1
ATOM 588 C C . LYS A 1 77 ? -8.961 8.374 3.394 1.00 96.19 77 LYS A C 1
ATOM 590 O O . LYS A 1 77 ? -9.802 8.189 4.270 1.00 96.19 77 LYS A O 1
ATOM 595 N N . LYS A 1 78 ? -8.279 7.364 2.839 1.00 97.12 78 LYS A N 1
ATOM 596 C CA . LYS A 1 78 ? -8.558 5.966 3.192 1.00 97.12 78 LYS A CA 1
ATOM 597 C C . LYS A 1 78 ? -8.294 5.670 4.667 1.00 97.12 78 LYS A C 1
ATOM 599 O O . LYS A 1 78 ? -9.008 4.881 5.276 1.00 97.12 78 LYS A O 1
ATOM 604 N N . THR A 1 79 ? -7.269 6.286 5.243 1.00 96.88 79 THR A N 1
ATOM 605 C CA . THR A 1 79 ? -6.933 6.117 6.660 1.00 96.88 79 THR A CA 1
ATOM 606 C C . THR A 1 79 ? -8.054 6.653 7.546 1.00 96.88 79 THR A C 1
ATOM 608 O O . THR A 1 79 ? -8.463 5.958 8.472 1.00 96.88 79 THR A O 1
ATOM 611 N N . VAL A 1 80 ? -8.599 7.830 7.222 1.00 96.69 80 VAL A N 1
ATOM 612 C CA . VAL A 1 80 ? -9.764 8.400 7.917 1.00 96.69 80 VAL A CA 1
ATOM 613 C C . VAL A 1 80 ? -10.983 7.488 7.776 1.00 96.69 80 VAL A C 1
ATOM 615 O O . VAL A 1 80 ? -11.567 7.135 8.791 1.00 96.69 80 VAL A O 1
ATOM 618 N N . GLU A 1 81 ? -11.308 7.009 6.568 1.00 96.25 81 GLU A N 1
ATOM 619 C CA . GLU A 1 81 ? -12.420 6.062 6.352 1.00 96.25 81 GLU A CA 1
ATOM 620 C C . GLU A 1 81 ? -12.305 4.810 7.243 1.00 96.25 81 GLU A C 1
ATOM 622 O O . GLU A 1 81 ? -13.285 4.363 7.836 1.00 96.25 81 GLU A O 1
ATOM 627 N N . LEU A 1 82 ? -11.101 4.235 7.351 1.00 97.06 82 LEU A N 1
ATOM 628 C CA . LEU A 1 82 ? -10.857 3.040 8.163 1.00 97.06 82 LEU A CA 1
ATOM 629 C C . LEU A 1 82 ? -10.963 3.322 9.670 1.00 97.06 82 LEU A C 1
ATOM 631 O O . LEU A 1 82 ? -11.474 2.479 10.407 1.00 97.06 82 LEU A O 1
ATOM 635 N N . LEU A 1 83 ? -10.485 4.483 10.127 1.00 96.44 83 LEU A N 1
ATOM 636 C CA . LEU A 1 83 ? -10.582 4.899 11.528 1.00 96.44 83 LEU A CA 1
ATOM 637 C C . LEU A 1 83 ? -12.029 5.208 11.924 1.00 96.44 83 LEU A C 1
ATOM 639 O O . LEU A 1 83 ? -12.475 4.738 12.967 1.00 96.44 83 LEU A O 1
ATOM 643 N N . SER A 1 84 ? -12.773 5.925 11.080 1.00 96.75 84 SER A N 1
ATOM 644 C CA . SER A 1 84 ? -14.202 6.187 11.285 1.00 96.75 84 SER A CA 1
ATOM 645 C C . SER A 1 84 ? -14.998 4.885 11.370 1.00 96.75 84 SER A C 1
ATOM 647 O O . SER A 1 84 ? -15.751 4.693 12.319 1.00 96.75 84 SER A O 1
ATOM 649 N N . ALA A 1 85 ? -14.747 3.932 10.466 1.00 96.38 85 ALA A N 1
ATOM 650 C CA . ALA A 1 85 ? -15.401 2.626 10.519 1.00 96.38 85 ALA A CA 1
ATOM 651 C C . ALA A 1 85 ? -15.066 1.834 11.800 1.00 96.38 85 ALA A C 1
ATOM 653 O O . ALA A 1 85 ? -15.888 1.058 12.286 1.00 96.38 85 ALA A O 1
ATOM 654 N N . GLU A 1 86 ? -13.866 1.994 12.372 1.00 95.62 86 GLU A N 1
ATOM 655 C CA . GLU A 1 86 ? -13.552 1.383 13.669 1.00 95.62 86 GLU A CA 1
ATOM 656 C C . GLU A 1 86 ? -14.338 2.045 14.808 1.00 95.62 86 GLU A C 1
ATOM 658 O O . GLU A 1 86 ? -14.869 1.333 15.659 1.00 95.62 86 GLU A O 1
ATOM 663 N N . LEU A 1 87 ? -14.440 3.379 14.814 1.00 95.50 87 LEU A N 1
ATOM 664 C CA . LEU A 1 87 ? -15.200 4.128 15.823 1.00 95.50 87 LEU A CA 1
ATOM 665 C C . LEU A 1 87 ? -16.691 3.767 15.805 1.00 95.50 87 LEU A C 1
ATOM 667 O O . LEU A 1 87 ? -17.302 3.618 16.860 1.00 95.50 87 LEU A O 1
ATOM 671 N N . GLU A 1 88 ? -17.250 3.557 14.616 1.00 96.44 88 GLU A N 1
ATOM 672 C CA . GLU A 1 88 ? -18.643 3.150 14.409 1.00 96.44 88 GLU A CA 1
ATOM 673 C C . GLU A 1 88 ? -18.873 1.639 14.595 1.00 96.44 88 GLU A C 1
ATOM 675 O O . GLU A 1 88 ? -19.999 1.164 14.481 1.00 96.44 88 GLU A O 1
ATOM 680 N N . ASN A 1 89 ? -17.826 0.858 14.889 1.00 95.19 89 ASN A N 1
ATOM 681 C CA . ASN A 1 89 ? -17.861 -0.610 14.952 1.00 95.19 89 ASN A CA 1
ATOM 682 C C . ASN A 1 89 ? -18.329 -1.289 13.644 1.00 95.19 89 ASN A C 1
ATOM 684 O O . ASN A 1 89 ? -18.779 -2.435 13.651 1.00 95.19 89 ASN A O 1
ATOM 688 N N . THR A 1 90 ? -18.183 -0.612 12.503 1.00 95.88 90 THR A N 1
ATOM 689 C CA . THR A 1 90 ? -18.534 -1.110 11.163 1.00 95.88 90 THR A CA 1
ATOM 690 C C . THR A 1 90 ? -17.325 -1.658 10.396 1.00 95.88 90 THR A C 1
ATOM 692 O O . THR A 1 90 ? -17.485 -2.264 9.332 1.00 95.88 90 THR A O 1
ATOM 695 N N . PHE A 1 91 ? -16.107 -1.493 10.927 1.00 95.19 91 PHE A N 1
ATOM 696 C CA . PHE A 1 91 ? -14.871 -1.948 10.292 1.00 95.19 91 PHE A CA 1
ATOM 697 C C . PHE A 1 91 ? -14.863 -3.462 10.026 1.00 95.19 91 PHE A C 1
ATOM 699 O O . PHE A 1 91 ? -14.970 -4.288 10.934 1.00 95.19 91 PHE A O 1
ATOM 706 N N . LYS A 1 92 ? -14.631 -3.830 8.761 1.00 92.25 92 LYS A N 1
ATOM 707 C CA . LYS A 1 92 ? -14.412 -5.209 8.309 1.00 92.25 92 LYS A CA 1
ATOM 708 C C . LYS A 1 92 ? -13.205 -5.249 7.381 1.00 92.25 92 LYS A C 1
ATOM 710 O O . LYS A 1 92 ? -13.023 -4.355 6.559 1.00 92.25 92 LYS A O 1
ATOM 715 N N . THR A 1 93 ? -12.395 -6.300 7.483 1.00 91.06 93 THR A N 1
ATOM 716 C CA . THR A 1 93 ? -11.310 -6.533 6.522 1.00 91.06 93 THR A CA 1
ATOM 717 C C . THR A 1 93 ? -11.898 -7.012 5.200 1.00 91.06 93 THR A C 1
ATOM 719 O O . THR A 1 93 ? -12.538 -8.062 5.168 1.00 91.06 93 THR A O 1
ATOM 722 N N . GLN A 1 94 ? -11.671 -6.266 4.129 1.00 91.31 94 GLN A N 1
ATOM 723 C CA . GLN A 1 94 ? -12.184 -6.526 2.786 1.00 91.31 94 GLN A CA 1
ATOM 724 C C . GLN A 1 94 ? -11.104 -7.121 1.884 1.00 91.31 94 GLN A C 1
ATOM 726 O O . GLN A 1 94 ? -11.402 -7.945 1.024 1.00 91.31 94 GLN A O 1
ATOM 731 N N . TYR A 1 95 ? -9.839 -6.747 2.090 1.00 86.94 95 TYR A N 1
ATOM 732 C CA . TYR A 1 95 ? -8.746 -7.218 1.246 1.00 86.94 95 TYR A CA 1
ATOM 733 C C . TYR A 1 95 ? -7.999 -8.382 1.912 1.00 86.94 95 TYR A C 1
ATOM 735 O O . TYR A 1 95 ? -7.266 -8.163 2.881 1.00 86.94 95 TYR A O 1
ATOM 743 N N . PRO A 1 96 ? -8.119 -9.629 1.418 1.00 82.44 96 PRO A N 1
ATOM 744 C CA . PRO A 1 96 ? -7.375 -10.758 1.962 1.00 82.44 96 PRO A CA 1
ATOM 745 C C . PRO A 1 96 ? -5.909 -10.750 1.507 1.00 82.44 96 PRO A C 1
ATOM 747 O O . PRO A 1 96 ? -5.502 -10.059 0.572 1.00 82.44 96 PRO A O 1
ATOM 750 N N . PHE A 1 97 ? -5.079 -11.565 2.162 1.00 76.38 97 PHE A N 1
ATOM 751 C CA . PHE A 1 97 ? -3.799 -11.953 1.570 1.00 76.38 97 PHE A CA 1
ATOM 752 C C . PHE A 1 97 ? -4.019 -12.741 0.280 1.00 76.38 97 PHE A C 1
ATOM 754 O O . PHE A 1 97 ? -4.942 -13.554 0.208 1.00 76.38 97 PHE A O 1
ATOM 761 N N . SER A 1 98 ? -3.120 -12.559 -0.690 1.00 78.94 98 SER A N 1
ATOM 762 C CA . SER A 1 98 ? -3.075 -13.432 -1.860 1.00 78.94 98 SER A CA 1
ATOM 763 C C . SER A 1 98 ? -2.784 -14.871 -1.432 1.00 78.94 98 SER A C 1
ATOM 765 O O . SER A 1 98 ? -2.082 -15.109 -0.444 1.00 78.94 98 SER A O 1
ATOM 767 N N . VAL A 1 99 ? -3.297 -15.834 -2.200 1.00 83.62 99 VAL A N 1
ATOM 768 C CA . VAL A 1 99 ? -3.058 -17.268 -1.968 1.00 83.62 99 VAL A CA 1
ATOM 769 C C . VAL A 1 99 ? -1.555 -17.570 -1.918 1.00 83.62 99 VAL A C 1
ATOM 771 O O . VAL A 1 99 ? -1.099 -18.238 -0.996 1.00 83.62 99 VAL A O 1
ATOM 774 N N . LYS A 1 100 ? -0.768 -16.976 -2.826 1.00 83.38 100 LYS A N 1
ATOM 775 C CA . LYS A 1 100 ? 0.696 -17.135 -2.856 1.00 83.38 100 LYS A CA 1
ATOM 776 C C . LYS A 1 100 ? 1.395 -16.598 -1.603 1.00 83.38 100 LYS A C 1
ATOM 778 O O . LYS A 1 100 ? 2.284 -17.246 -1.075 1.00 83.38 100 LYS A O 1
ATOM 783 N N . THR A 1 101 ? 1.009 -15.427 -1.087 1.00 85.88 101 THR A N 1
ATOM 784 C CA . THR A 1 101 ? 1.620 -14.926 0.159 1.00 85.88 101 THR A CA 1
ATOM 785 C C . THR A 1 101 ? 1.245 -15.812 1.346 1.00 85.88 101 THR A C 1
ATOM 787 O O . THR A 1 101 ? 2.085 -16.055 2.209 1.00 85.88 101 THR A O 1
ATOM 790 N N . LYS A 1 102 ? 0.007 -16.331 1.383 1.00 86.81 102 LYS A N 1
ATOM 791 C CA . LYS A 1 102 ? -0.417 -17.268 2.433 1.00 86.81 102 LYS A CA 1
ATOM 792 C C . LYS A 1 102 ? 0.416 -18.550 2.417 1.00 86.81 102 LYS A C 1
ATOM 794 O O . LYS A 1 102 ? 0.825 -18.981 3.488 1.00 86.81 102 LYS A O 1
ATOM 799 N N . SER A 1 103 ? 0.709 -19.120 1.244 1.00 87.69 103 SER A N 1
ATOM 800 C CA . SER A 1 103 ? 1.499 -20.356 1.159 1.00 87.69 103 SER A CA 1
ATOM 801 C C . SER A 1 103 ? 2.927 -20.175 1.677 1.00 87.69 103 SER A C 1
ATOM 803 O O . SER A 1 103 ? 3.422 -21.035 2.395 1.00 87.69 103 SER A O 1
ATOM 805 N N . CYS A 1 104 ? 3.571 -19.032 1.411 1.00 89.12 104 CYS A N 1
ATOM 806 C CA . CYS A 1 104 ? 4.892 -18.739 1.975 1.00 89.12 104 CYS A CA 1
ATOM 807 C C . CYS A 1 104 ? 4.867 -18.687 3.512 1.00 89.12 104 CYS A C 1
ATOM 809 O O . CYS A 1 104 ? 5.811 -19.128 4.168 1.00 89.12 104 CYS A O 1
ATOM 811 N N . PHE A 1 105 ? 3.799 -18.145 4.103 1.00 88.06 105 PHE A N 1
ATOM 812 C CA . PHE A 1 105 ? 3.737 -17.910 5.548 1.00 88.06 105 PHE A CA 1
ATOM 813 C C . PHE A 1 105 ? 3.583 -19.193 6.355 1.00 88.06 105 PHE A C 1
ATOM 815 O O . PHE A 1 105 ? 4.048 -19.219 7.487 1.00 88.06 105 PHE A O 1
ATOM 822 N N . ILE A 1 106 ? 3.056 -20.267 5.758 1.00 87.88 106 ILE A N 1
ATOM 823 C CA . ILE A 1 106 ? 2.969 -21.588 6.401 1.00 87.88 106 ILE A CA 1
ATOM 824 C C . ILE A 1 106 ? 4.318 -21.976 7.030 1.00 87.88 106 ILE A C 1
ATOM 826 O O . ILE A 1 106 ? 4.361 -22.396 8.183 1.00 87.88 106 ILE A O 1
ATOM 830 N N . CYS A 1 107 ? 5.426 -21.747 6.318 1.00 90.50 107 CYS A N 1
ATOM 831 C CA . CYS A 1 107 ? 6.762 -22.065 6.822 1.00 90.50 107 CYS A CA 1
ATOM 832 C C . CYS A 1 107 ? 7.545 -20.837 7.301 1.00 90.50 107 CYS A C 1
ATOM 834 O O . CYS A 1 107 ? 8.342 -20.958 8.227 1.00 90.50 107 CYS A O 1
ATOM 836 N N . HIS A 1 108 ? 7.352 -19.664 6.692 1.00 90.56 108 HIS A N 1
ATOM 837 C CA . HIS A 1 108 ? 8.241 -18.519 6.914 1.00 90.56 108 HIS A CA 1
ATOM 838 C C . HIS A 1 108 ? 7.762 -17.502 7.960 1.00 90.56 108 HIS A C 1
ATOM 840 O O . HIS A 1 108 ? 8.595 -16.734 8.438 1.00 90.56 108 HIS A O 1
ATOM 846 N N . ALA A 1 109 ? 6.471 -17.448 8.313 1.00 87.00 109 ALA A N 1
ATOM 847 C CA . ALA A 1 109 ? 5.959 -16.402 9.203 1.00 87.00 109 ALA A CA 1
ATOM 848 C C . ALA A 1 109 ? 4.745 -16.840 10.037 1.00 87.00 109 ALA A C 1
ATOM 850 O O . ALA A 1 109 ? 3.754 -17.331 9.510 1.00 87.00 109 ALA A O 1
ATOM 851 N N . GLY A 1 110 ? 4.763 -16.539 11.336 1.00 79.19 110 GLY A N 1
ATOM 852 C CA . GLY A 1 110 ? 3.667 -16.837 12.263 1.00 79.19 110 GLY A CA 1
ATOM 853 C C . GLY A 1 110 ? 4.106 -17.756 13.400 1.00 79.19 110 GLY A C 1
ATOM 854 O O . GLY A 1 110 ? 5.148 -18.400 13.316 1.00 79.19 110 GLY A O 1
ATOM 855 N N . ALA A 1 111 ? 3.302 -17.806 14.464 1.00 74.12 111 ALA A N 1
ATOM 856 C CA . ALA A 1 111 ? 3.649 -18.510 15.703 1.00 74.12 111 ALA A CA 1
ATOM 857 C C . ALA A 1 111 ? 3.885 -20.019 15.510 1.00 74.12 111 ALA A C 1
ATOM 859 O O . ALA A 1 111 ? 4.673 -20.608 16.236 1.00 74.12 111 ALA A O 1
ATOM 860 N N . SER A 1 112 ? 3.236 -20.626 14.514 1.00 78.69 112 SER A N 1
ATOM 861 C CA . SER A 1 112 ? 3.358 -22.055 14.189 1.00 78.69 112 SER A CA 1
ATOM 862 C C . SER A 1 112 ? 4.204 -22.312 12.939 1.00 78.69 112 SER A C 1
ATOM 864 O O . SER A 1 112 ? 4.115 -23.384 12.347 1.00 78.69 112 SER A O 1
ATOM 866 N N . SER A 1 113 ? 4.965 -21.318 12.472 1.00 85.38 113 SER A N 1
ATOM 867 C CA . SER A 1 113 ? 5.732 -21.457 11.235 1.00 85.38 113 SER A CA 1
ATOM 868 C C . SER A 1 113 ? 7.023 -22.244 11.462 1.00 85.38 113 SER A C 1
ATOM 870 O O . SER A 1 113 ? 7.717 -22.038 12.453 1.00 85.38 113 SER A O 1
ATOM 872 N N . MET A 1 114 ? 7.356 -23.133 10.523 1.00 82.62 114 MET A N 1
ATOM 873 C CA . MET A 1 114 ? 8.506 -24.041 10.646 1.00 82.62 114 MET A CA 1
ATOM 874 C C . MET A 1 114 ? 9.854 -23.323 10.796 1.00 82.62 114 MET A C 1
ATOM 876 O O . MET A 1 114 ? 10.739 -23.813 11.487 1.00 82.62 114 MET A O 1
ATOM 880 N N . LYS A 1 115 ? 10.036 -22.195 10.099 1.00 87.00 115 LYS A N 1
ATOM 881 C CA . LYS A 1 115 ? 11.298 -21.440 10.058 1.00 87.00 115 LYS A CA 1
ATOM 882 C C . LYS A 1 115 ? 11.212 -20.097 10.772 1.00 87.00 115 LYS A C 1
ATOM 884 O O . LYS A 1 115 ? 12.231 -19.614 11.246 1.00 87.00 115 LYS A O 1
ATOM 889 N N . SER A 1 116 ? 10.033 -19.467 10.786 1.00 86.69 116 SER A N 1
ATOM 890 C CA . SER A 1 116 ? 9.793 -18.146 11.390 1.00 86.69 116 SER A CA 1
ATOM 891 C C . SER A 1 116 ? 10.858 -17.084 11.063 1.00 86.69 116 SER A C 1
ATOM 893 O O . SER A 1 116 ? 11.227 -16.269 11.908 1.00 86.69 116 SER A O 1
ATOM 895 N N . ASN A 1 117 ? 11.365 -17.080 9.830 1.00 89.00 117 ASN A N 1
ATOM 896 C CA . ASN A 1 117 ? 12.490 -16.245 9.405 1.00 89.00 117 ASN A CA 1
ATOM 897 C C . ASN A 1 117 ? 12.085 -15.103 8.457 1.00 89.00 117 ASN A C 1
ATOM 899 O O . ASN A 1 117 ? 12.938 -14.487 7.822 1.00 89.00 117 ASN A O 1
ATOM 903 N N . SER A 1 118 ? 10.788 -14.825 8.332 1.00 87.19 118 SER A N 1
ATOM 904 C CA . SER A 1 118 ? 10.266 -13.722 7.533 1.00 87.19 118 SER A CA 1
ATOM 905 C C . SER A 1 118 ? 9.313 -12.858 8.346 1.00 87.19 118 SER A C 1
ATOM 907 O O . SER A 1 118 ? 8.486 -13.341 9.120 1.00 87.19 118 SER A O 1
ATOM 909 N N . THR A 1 119 ? 9.408 -11.550 8.122 1.00 82.25 119 THR A N 1
ATOM 910 C CA . THR A 1 119 ? 8.459 -10.559 8.620 1.00 82.25 119 THR A CA 1
ATOM 911 C C . THR A 1 119 ? 7.893 -9.746 7.461 1.00 82.25 119 THR A C 1
ATOM 913 O O . THR A 1 119 ? 8.444 -9.699 6.361 1.00 82.25 119 THR A O 1
ATOM 916 N N . GLY A 1 120 ? 6.773 -9.081 7.711 1.00 79.06 120 GLY A N 1
ATOM 917 C CA . GLY A 1 120 ? 6.050 -8.307 6.712 1.00 79.06 120 GLY A CA 1
ATOM 918 C C . GLY A 1 120 ? 4.854 -9.054 6.131 1.00 79.06 120 GLY A C 1
ATOM 919 O O . GLY A 1 120 ? 4.576 -10.203 6.446 1.00 79.06 120 GLY A O 1
ATOM 920 N N . LYS A 1 121 ? 4.057 -8.331 5.339 1.00 77.06 121 LYS A N 1
ATOM 921 C CA . LYS A 1 121 ? 2.759 -8.781 4.792 1.00 77.06 121 LYS A CA 1
ATOM 922 C C . LYS A 1 121 ? 2.605 -8.414 3.305 1.00 77.06 121 LYS A C 1
ATOM 924 O O . LYS A 1 121 ? 1.500 -8.214 2.786 1.00 77.06 121 LYS A O 1
ATOM 929 N N . MET A 1 122 ? 3.742 -8.240 2.634 1.00 85.38 122 MET A N 1
ATOM 930 C CA . MET A 1 122 ? 3.842 -7.822 1.236 1.00 85.38 122 MET A CA 1
ATOM 931 C C . MET A 1 122 ? 3.770 -9.019 0.285 1.00 85.38 122 MET A C 1
ATOM 933 O O . MET A 1 122 ? 3.784 -10.171 0.708 1.00 85.38 122 MET A O 1
ATOM 937 N N . ASN A 1 123 ? 3.646 -8.738 -1.012 1.00 85.69 123 ASN A N 1
ATOM 938 C CA . ASN A 1 123 ? 3.726 -9.780 -2.027 1.00 85.69 123 ASN A CA 1
ATOM 939 C C . ASN A 1 123 ? 5.185 -10.243 -2.183 1.00 85.69 123 ASN A C 1
ATOM 941 O O . ASN A 1 123 ? 6.032 -9.437 -2.566 1.00 85.69 123 ASN A O 1
ATOM 945 N N . CYS A 1 124 ? 5.458 -11.518 -1.904 1.00 87.88 124 CYS A N 1
ATOM 946 C CA . CYS A 1 124 ? 6.804 -12.096 -1.891 1.00 87.88 124 CYS A CA 1
ATOM 947 C C . CYS A 1 124 ? 7.414 -12.137 -3.301 1.00 87.88 124 CYS A C 1
ATOM 949 O O . CYS A 1 124 ? 8.558 -11.738 -3.505 1.00 87.88 124 CYS A O 1
ATOM 951 N N . ILE A 1 125 ? 6.612 -12.534 -4.294 1.00 86.62 125 ILE A N 1
ATOM 952 C CA . ILE A 1 125 ? 7.074 -12.793 -5.668 1.00 86.62 125 ILE A CA 1
ATOM 953 C C . ILE A 1 125 ? 7.381 -11.529 -6.479 1.00 86.62 125 ILE A C 1
ATOM 955 O O . ILE A 1 125 ? 7.798 -11.622 -7.625 1.00 86.62 125 ILE A O 1
ATOM 959 N N . THR A 1 126 ? 7.169 -10.338 -5.912 1.00 85.69 126 THR A N 1
ATOM 960 C CA . THR A 1 126 ? 7.647 -9.098 -6.542 1.00 85.69 126 THR A CA 1
ATOM 961 C C . THR A 1 126 ? 9.176 -9.064 -6.584 1.00 85.69 126 THR A C 1
ATOM 963 O O . THR A 1 126 ? 9.735 -8.512 -7.525 1.00 85.69 126 THR A O 1
ATOM 966 N N . CYS A 1 127 ? 9.836 -9.646 -5.576 1.00 88.00 127 CYS A N 1
ATOM 967 C CA . CYS A 1 127 ? 11.296 -9.670 -5.460 1.00 88.00 127 CYS A CA 1
ATOM 968 C C . CYS A 1 127 ? 11.846 -11.103 -5.468 1.00 88.00 127 CYS A C 1
ATOM 970 O O . CYS A 1 127 ? 12.864 -11.368 -6.094 1.00 88.00 127 CYS A O 1
ATOM 972 N N . HIS A 1 128 ? 11.151 -12.041 -4.824 1.00 88.94 128 HIS A N 1
ATOM 973 C CA . HIS A 1 128 ? 11.520 -13.455 -4.795 1.00 88.94 128 HIS A CA 1
ATOM 974 C C . HIS A 1 128 ? 10.955 -14.170 -6.027 1.00 88.94 128 HIS A C 1
ATOM 976 O O . HIS A 1 128 ? 9.924 -14.840 -5.954 1.00 88.94 128 HIS A O 1
ATOM 982 N N . THR A 1 129 ? 11.574 -13.909 -7.177 1.00 88.25 129 THR A N 1
ATOM 983 C CA . THR A 1 129 ? 11.096 -14.351 -8.498 1.00 88.25 129 THR A CA 1
ATOM 984 C C . THR A 1 129 ? 11.644 -15.712 -8.910 1.00 88.25 129 THR A C 1
ATOM 986 O O . THR A 1 129 ? 10.937 -16.456 -9.584 1.00 88.25 129 THR A O 1
ATOM 989 N N . ASP A 1 130 ? 12.845 -16.051 -8.449 1.00 88.94 130 ASP A N 1
ATOM 990 C CA . ASP A 1 130 ? 13.437 -17.376 -8.563 1.00 88.94 130 ASP A CA 1
ATOM 991 C C . ASP A 1 130 ? 13.672 -17.950 -7.164 1.00 88.94 130 ASP A C 1
ATOM 993 O O . ASP A 1 130 ? 14.213 -17.287 -6.276 1.00 88.94 130 ASP A O 1
ATOM 997 N N . LEU A 1 131 ? 13.195 -19.174 -6.967 1.00 87.06 131 LEU A N 1
ATOM 998 C CA . LEU A 1 131 ? 13.253 -19.902 -5.707 1.00 87.06 131 LEU A CA 1
ATOM 999 C C . LEU A 1 131 ? 13.953 -21.254 -5.859 1.00 87.06 131 LEU A C 1
ATOM 1001 O O . LEU A 1 131 ? 14.127 -21.936 -4.852 1.00 87.06 131 LEU A O 1
ATOM 1005 N N . SER A 1 132 ? 14.381 -21.653 -7.064 1.00 84.81 132 SER A N 1
ATOM 1006 C CA . SER A 1 132 ? 14.872 -23.017 -7.309 1.00 84.81 132 SER A CA 1
ATOM 1007 C C . SER A 1 132 ? 16.125 -23.375 -6.505 1.00 84.81 132 SER A C 1
ATOM 1009 O O . SER A 1 132 ? 16.382 -24.550 -6.270 1.00 84.81 132 SER A O 1
ATOM 1011 N N . GLY A 1 133 ? 16.897 -22.376 -6.063 1.00 81.94 133 GLY A N 1
ATOM 1012 C CA . GLY A 1 133 ? 18.084 -22.567 -5.222 1.00 81.94 133 GLY A CA 1
ATOM 1013 C C . GLY A 1 133 ? 17.818 -22.667 -3.713 1.00 81.94 133 GLY A C 1
ATOM 1014 O O . GLY A 1 133 ? 18.743 -22.956 -2.961 1.00 81.94 133 GLY A O 1
ATOM 1015 N N . VAL A 1 134 ? 16.593 -22.406 -3.243 1.00 83.06 134 VAL A N 1
ATOM 1016 C CA . VAL A 1 134 ? 16.255 -22.350 -1.799 1.00 83.06 134 VAL A CA 1
ATOM 1017 C C . VAL A 1 134 ? 14.970 -23.095 -1.431 1.00 83.06 134 VAL A C 1
ATOM 1019 O O . VAL A 1 134 ? 14.770 -23.456 -0.267 1.00 83.06 134 VAL A O 1
ATOM 1022 N N . HIS A 1 135 ? 14.113 -23.359 -2.413 1.00 83.38 135 HIS A N 1
ATOM 1023 C CA . HIS A 1 135 ? 12.937 -24.210 -2.320 1.00 83.38 135 HIS A CA 1
ATOM 1024 C C . HIS A 1 135 ? 13.073 -25.288 -3.400 1.00 83.38 135 HIS A C 1
ATOM 1026 O O . HIS A 1 135 ? 13.061 -24.978 -4.591 1.00 83.38 135 HIS A O 1
ATOM 1032 N N . ALA A 1 136 ? 13.249 -26.546 -2.982 1.00 68.12 136 ALA A N 1
ATOM 1033 C CA . ALA A 1 136 ? 13.210 -27.682 -3.902 1.00 68.12 136 ALA A CA 1
ATOM 1034 C C . ALA A 1 136 ? 11.821 -27.776 -4.563 1.00 68.12 136 ALA A C 1
ATOM 1036 O O . ALA A 1 136 ? 10.834 -27.322 -3.977 1.00 68.12 136 ALA A O 1
ATOM 1037 N N . LYS A 1 137 ? 11.772 -28.321 -5.785 1.00 57.75 137 LYS A N 1
ATOM 1038 C CA . LYS A 1 137 ? 10.519 -28.561 -6.517 1.00 57.75 137 LYS A CA 1
ATOM 1039 C C . LYS A 1 137 ? 9.575 -29.478 -5.749 1.00 57.75 137 LYS A C 1
ATOM 1041 O O . LYS A 1 137 ? 10.077 -30.459 -5.160 1.00 57.75 137 LYS A O 1
#